Protein AF-X1BXW1-F1 (afdb_monomer_lite)

Structure (mmCIF, N/CA/C/O backbone):
data_AF-X1BXW1-F1
#
_entry.id   AF-X1BXW1-F1
#
loop_
_atom_site.group_PDB
_atom_site.id
_atom_site.type_symbol
_atom_site.label_atom_id
_atom_site.label_alt_id
_atom_site.label_comp_id
_atom_site.label_asym_id
_atom_site.label_entity_id
_atom_site.label_seq_id
_atom_site.pdbx_PDB_ins_code
_atom_site.Cartn_x
_atom_site.Cartn_y
_atom_site.Cartn_z
_atom_site.occupancy
_atom_site.B_iso_or_equiv
_atom_site.auth_seq_id
_atom_site.auth_comp_id
_atom_site.auth_asym_id
_atom_site.auth_atom_id
_atom_site.pdbx_PDB_model_num
ATOM 1 N N . MET A 1 1 ? -6.906 -4.052 16.211 1.00 79.88 1 MET A N 1
ATOM 2 C CA . MET A 1 1 ? -6.576 -4.108 14.775 1.00 79.88 1 MET A CA 1
ATOM 3 C C . MET A 1 1 ? -7.747 -3.639 13.937 1.00 79.88 1 MET A C 1
ATOM 5 O O . MET A 1 1 ? -8.841 -4.182 14.057 1.00 79.88 1 MET A O 1
ATOM 9 N N . LYS A 1 2 ? -7.513 -2.608 13.125 1.00 90.12 2 LYS A N 1
ATOM 10 C CA . LYS A 1 2 ? -8.464 -2.051 12.156 1.00 90.12 2 LYS A CA 1
ATOM 11 C C . LYS A 1 2 ? -8.065 -2.499 10.751 1.00 90.12 2 LYS A C 1
ATOM 13 O O . LYS A 1 2 ? -6.896 -2.784 10.511 1.00 90.12 2 LYS A O 1
ATOM 18 N N . LYS A 1 3 ? -9.011 -2.503 9.813 1.00 93.88 3 LYS A N 1
ATOM 19 C CA . LYS A 1 3 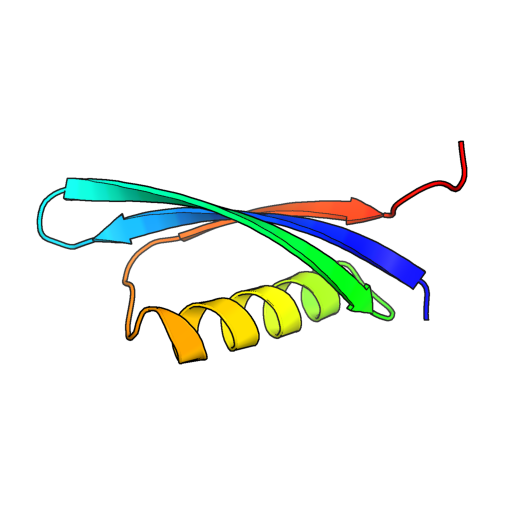? -8.714 -2.724 8.393 1.00 93.88 3 LYS A CA 1
ATOM 20 C C . LYS A 1 3 ? -8.402 -1.405 7.704 1.00 93.88 3 LYS A C 1
ATOM 22 O O . LYS A 1 3 ? -9.116 -0.425 7.900 1.00 93.88 3 LYS A O 1
ATOM 27 N N . TYR A 1 4 ? -7.374 -1.411 6.870 1.00 95.69 4 TYR A N 1
ATOM 28 C CA . TYR A 1 4 ? -6.995 -0.295 6.016 1.00 95.69 4 TYR A CA 1
ATOM 29 C C . TYR A 1 4 ? -6.900 -0.756 4.568 1.00 95.69 4 TYR A C 1
ATOM 31 O O . TYR A 1 4 ? -6.282 -1.781 4.280 1.00 95.69 4 TYR A O 1
ATOM 39 N N . ALA A 1 5 ? -7.474 0.024 3.658 1.00 94.25 5 ALA A N 1
ATOM 40 C CA . ALA A 1 5 ? -7.212 -0.078 2.233 1.00 94.25 5 ALA A CA 1
ATOM 41 C C . ALA A 1 5 ? -6.050 0.856 1.898 1.00 94.25 5 ALA A C 1
ATOM 43 O O . ALA A 1 5 ? -6.119 2.054 2.166 1.00 94.25 5 ALA A O 1
ATOM 44 N N . VAL A 1 6 ? -4.983 0.312 1.322 1.00 94.75 6 VAL A N 1
ATOM 45 C CA . VAL A 1 6 ? -3.781 1.061 0.957 1.00 94.75 6 VAL A CA 1
ATOM 46 C C . VAL A 1 6 ? -3.595 0.972 -0.549 1.00 94.75 6 VAL A C 1
ATOM 48 O O . VAL A 1 6 ? -3.458 -0.125 -1.092 1.00 94.75 6 VAL A O 1
ATOM 51 N N . ALA A 1 7 ? -3.578 2.121 -1.220 1.00 93.50 7 ALA A N 1
ATOM 52 C CA . ALA A 1 7 ? -3.197 2.232 -2.621 1.00 93.50 7 ALA A CA 1
ATOM 53 C C . ALA A 1 7 ? -1.758 2.748 -2.712 1.00 93.50 7 ALA A C 1
ATOM 55 O O . ALA A 1 7 ? -1.408 3.747 -2.086 1.00 93.50 7 ALA A O 1
ATOM 56 N N . ILE A 1 8 ? -0.926 2.058 -3.488 1.00 91.38 8 ILE A N 1
ATOM 57 C CA . ILE A 1 8 ? 0.488 2.366 -3.686 1.00 91.38 8 ILE A CA 1
ATOM 58 C C . ILE A 1 8 ? 0.730 2.503 -5.182 1.00 91.38 8 ILE A C 1
ATOM 60 O O . ILE A 1 8 ? 0.559 1.555 -5.951 1.00 91.38 8 ILE A O 1
ATOM 64 N N . TYR A 1 9 ? 1.145 3.698 -5.577 1.00 89.69 9 TYR A N 1
ATOM 65 C CA . TYR A 1 9 ? 1.642 3.995 -6.906 1.00 89.69 9 TYR A CA 1
ATOM 66 C C . TYR A 1 9 ? 3.162 3.838 -6.926 1.00 89.69 9 TYR A C 1
ATOM 68 O O . TYR A 1 9 ? 3.857 4.330 -6.034 1.00 89.69 9 TYR A O 1
ATOM 76 N N . GLN A 1 10 ? 3.671 3.155 -7.945 1.00 86.75 10 GLN A N 1
ATOM 77 C CA . GLN A 1 10 ? 5.084 2.852 -8.132 1.00 86.75 10 GLN A CA 1
ATOM 78 C C . GLN A 1 10 ? 5.490 3.238 -9.550 1.00 86.75 10 GLN A C 1
ATOM 80 O O . GLN A 1 10 ? 4.762 2.946 -10.500 1.00 86.75 10 GLN A O 1
ATOM 85 N N . ARG A 1 11 ? 6.673 3.839 -9.693 1.00 84.75 11 ARG A N 1
ATOM 86 C CA . ARG A 1 11 ? 7.293 4.068 -11.000 1.00 84.75 11 ARG A CA 1
ATOM 87 C C . ARG A 1 11 ? 8.730 3.575 -10.984 1.00 84.75 11 ARG A C 1
ATOM 89 O O . ARG A 1 11 ? 9.521 4.022 -10.161 1.00 84.75 11 ARG A O 1
ATOM 96 N N . ASP A 1 12 ? 9.079 2.657 -11.877 1.00 80.12 12 ASP A N 1
ATOM 97 C CA . ASP A 1 12 ? 10.457 2.173 -11.965 1.00 80.12 12 ASP A CA 1
ATOM 98 C C . ASP A 1 12 ? 11.383 3.151 -12.722 1.00 80.12 12 ASP A C 1
ATOM 100 O O . ASP A 1 12 ? 10.978 4.208 -13.205 1.00 80.12 12 ASP A O 1
ATOM 104 N N . ARG A 1 13 ? 12.675 2.808 -12.817 1.00 79.25 13 ARG A N 1
ATOM 105 C CA . ARG A 1 13 ? 13.670 3.634 -13.531 1.00 79.25 13 ARG A CA 1
ATOM 106 C C . ARG A 1 13 ? 13.466 3.677 -15.050 1.00 79.25 13 ARG A C 1
ATOM 108 O O . ARG A 1 13 ? 14.120 4.479 -15.705 1.00 79.25 13 ARG A O 1
ATOM 115 N N . MET A 1 14 ? 12.634 2.796 -15.595 1.00 83.19 14 MET A N 1
ATOM 116 C CA . MET A 1 14 ? 12.289 2.723 -17.013 1.00 83.19 14 MET A CA 1
ATOM 117 C C . MET A 1 14 ? 10.941 3.404 -17.301 1.00 83.19 14 MET A C 1
ATOM 119 O O . MET A 1 14 ? 10.389 3.190 -18.374 1.00 83.19 14 MET A O 1
ATOM 123 N N . GLU A 1 15 ? 10.428 4.221 -16.368 1.00 80.38 15 GLU A N 1
ATOM 124 C CA . GLU A 1 15 ? 9.123 4.901 -16.446 1.00 80.38 15 GLU A CA 1
ATOM 125 C C . GLU A 1 15 ? 7.919 3.939 -16.473 1.00 80.38 15 GLU A C 1
ATOM 127 O O . GLU A 1 15 ? 6.804 4.362 -16.772 1.00 80.38 15 GLU A O 1
ATOM 132 N N . ASN A 1 16 ? 8.088 2.658 -16.120 1.00 83.12 16 ASN A N 1
ATOM 133 C CA . ASN A 1 16 ? 6.940 1.763 -16.006 1.00 83.12 16 ASN A CA 1
ATOM 134 C C . ASN A 1 16 ? 6.153 2.097 -14.743 1.00 83.12 16 ASN A C 1
ATOM 136 O O . ASN A 1 16 ? 6.698 2.105 -13.634 1.00 83.12 16 ASN A O 1
ATOM 140 N N . GLU A 1 17 ? 4.860 2.331 -14.922 1.00 86.75 17 GLU A N 1
ATOM 141 C CA . GLU A 1 17 ? 3.940 2.674 -13.850 1.00 86.75 17 GLU A CA 1
ATOM 142 C C . GLU A 1 17 ? 3.157 1.444 -13.398 1.00 86.75 17 GLU A C 1
ATOM 144 O O . GLU A 1 17 ? 2.678 0.644 -14.207 1.00 86.75 17 GLU A O 1
ATOM 149 N N . LYS A 1 18 ? 3.000 1.303 -12.083 1.00 86.81 18 LYS A N 1
ATOM 150 C CA . LYS A 1 18 ? 2.174 0.264 -11.478 1.00 86.81 18 LYS A CA 1
ATOM 151 C C . LYS A 1 18 ? 1.371 0.847 -10.327 1.00 86.81 18 LYS A C 1
ATOM 153 O O . LYS A 1 18 ? 1.915 1.516 -9.452 1.00 86.81 18 LYS A O 1
ATOM 158 N N . LEU A 1 19 ? 0.078 0.544 -10.309 1.00 89.00 19 LEU A N 1
ATOM 159 C CA . LEU A 1 19 ? -0.796 0.815 -9.177 1.00 89.00 19 LEU A CA 1
ATOM 160 C C . LEU A 1 19 ? -1.158 -0.510 -8.508 1.00 89.00 19 LEU A C 1
ATOM 162 O O . LEU A 1 19 ? -1.663 -1.424 -9.160 1.00 89.00 19 LEU A O 1
ATOM 166 N N . SER A 1 20 ? -0.908 -0.598 -7.208 1.00 88.88 20 SER A N 1
ATOM 167 C CA . SER A 1 20 ? -1.275 -1.744 -6.379 1.00 88.88 20 SER A CA 1
ATOM 168 C C . SER A 1 20 ? -2.216 -1.280 -5.275 1.00 88.88 20 SER A C 1
ATOM 170 O O . SER A 1 20 ? -1.971 -0.253 -4.650 1.00 88.88 20 SER A O 1
ATOM 172 N N . ALA A 1 21 ? -3.278 -2.037 -5.012 1.00 91.12 21 ALA A N 1
ATOM 173 C CA . ALA A 1 21 ? -4.185 -1.789 -3.898 1.00 91.12 21 ALA A CA 1
ATOM 174 C C . ALA A 1 21 ? -4.277 -3.043 -3.030 1.00 91.12 21 ALA A C 1
ATOM 176 O O . ALA A 1 21 ? -4.401 -4.154 -3.550 1.00 91.12 21 ALA A O 1
ATOM 177 N N . ILE A 1 22 ? -4.194 -2.877 -1.713 1.00 91.69 22 ILE A N 1
ATOM 178 C CA . ILE A 1 22 ? -4.229 -3.992 -0.770 1.00 91.69 22 ILE A CA 1
ATOM 179 C C . ILE A 1 22 ? -4.961 -3.613 0.510 1.00 91.69 22 ILE A C 1
ATOM 181 O O . ILE A 1 22 ? -4.823 -2.502 1.012 1.00 91.69 22 ILE A O 1
ATOM 185 N N . VAL A 1 23 ? -5.721 -4.566 1.049 1.00 93.62 23 VAL A N 1
ATOM 186 C CA . VAL A 1 23 ? -6.329 -4.449 2.375 1.00 93.62 23 VAL A CA 1
ATOM 187 C C . VAL A 1 23 ? -5.433 -5.138 3.400 1.00 93.62 23 VAL A C 1
ATOM 189 O O . VAL A 1 23 ? -4.969 -6.265 3.184 1.00 93.62 23 VAL A O 1
ATOM 192 N N . VAL A 1 24 ? -5.160 -4.455 4.508 1.00 94.38 24 VAL A N 1
ATOM 193 C CA . VAL A 1 24 ? -4.315 -4.946 5.601 1.00 94.38 24 VAL A CA 1
ATOM 194 C C . VAL A 1 24 ? -4.953 -4.647 6.952 1.00 94.38 24 VAL A C 1
ATOM 196 O O . VAL A 1 24 ? -5.667 -3.658 7.096 1.00 94.38 24 VAL A O 1
ATOM 199 N N . ASP A 1 25 ? -4.678 -5.496 7.938 1.00 95.31 25 ASP A N 1
ATOM 200 C CA . ASP A 1 25 ? -4.988 -5.213 9.336 1.00 95.31 25 ASP A CA 1
ATOM 201 C C . ASP A 1 25 ? -3.807 -4.452 9.964 1.00 95.31 25 ASP A C 1
ATOM 203 O O . ASP A 1 25 ? -2.667 -4.905 9.850 1.00 95.31 25 ASP A O 1
ATOM 207 N N . ALA A 1 26 ? -4.071 -3.308 10.599 1.00 95.25 26 ALA A N 1
ATOM 208 C CA . ALA A 1 26 ? -3.073 -2.442 11.237 1.00 95.25 26 ALA A CA 1
ATOM 209 C C . ALA A 1 26 ? -3.697 -1.597 12.369 1.00 95.25 26 ALA A C 1
ATOM 211 O O . ALA A 1 26 ? -4.922 -1.457 12.453 1.00 95.25 26 ALA A O 1
ATOM 212 N N . GLU A 1 27 ? -2.873 -1.036 13.252 1.00 94.19 27 GLU A N 1
ATOM 213 C CA . GLU A 1 27 ? -3.297 -0.106 14.307 1.00 94.19 27 GLU A CA 1
ATOM 214 C C . GLU A 1 27 ? -3.246 1.368 13.851 1.00 94.19 27 GLU A C 1
ATOM 216 O O . GLU A 1 27 ? -4.040 2.176 14.341 1.00 94.19 27 GLU A O 1
ATOM 221 N N . SER A 1 28 ? -2.387 1.713 12.879 1.00 94.06 28 SER A N 1
ATOM 222 C CA . SER A 1 28 ? -2.322 3.039 12.234 1.00 94.06 28 SER A CA 1
ATOM 223 C C . SER A 1 28 ? -2.201 2.965 10.706 1.00 94.06 28 SER A C 1
ATOM 225 O O . SER A 1 28 ? -1.987 1.897 10.127 1.00 94.06 28 SER A O 1
ATOM 227 N N . ASP A 1 29 ? -2.340 4.111 10.040 1.00 91.75 29 ASP A N 1
ATOM 228 C CA . ASP A 1 29 ? -2.116 4.267 8.602 1.00 91.75 29 ASP A CA 1
ATOM 229 C C . ASP A 1 29 ? -0.640 4.092 8.209 1.00 91.75 29 ASP A C 1
ATOM 231 O O . ASP A 1 29 ? -0.364 3.485 7.170 1.00 91.75 29 ASP A O 1
ATOM 235 N N . GLU A 1 30 ? 0.320 4.517 9.039 1.00 92.38 30 GLU A N 1
ATOM 236 C CA . GLU A 1 30 ? 1.742 4.256 8.772 1.00 92.38 30 GLU A CA 1
ATOM 237 C C . GLU A 1 30 ? 2.095 2.771 8.892 1.00 92.38 30 GLU A C 1
ATOM 239 O O . GLU A 1 30 ? 2.868 2.246 8.084 1.00 92.38 30 GLU A O 1
ATOM 244 N N . GLU A 1 31 ? 1.512 2.068 9.868 1.00 94.88 31 GLU A N 1
ATOM 245 C CA . GLU A 1 31 ? 1.671 0.618 9.986 1.00 94.88 31 GLU A CA 1
ATOM 246 C C . GLU A 1 31 ? 1.023 -0.099 8.792 1.00 94.88 31 GLU A C 1
ATOM 248 O O . GLU A 1 31 ? 1.641 -0.983 8.191 1.00 94.88 31 GLU A O 1
ATOM 253 N N . ALA A 1 32 ? -0.178 0.325 8.382 1.00 95.00 32 ALA A N 1
ATOM 254 C CA . ALA A 1 32 ? -0.844 -0.207 7.198 1.00 95.00 32 ALA A CA 1
ATOM 255 C C . ALA A 1 32 ? 0.027 -0.050 5.943 1.00 95.00 32 ALA A C 1
ATOM 257 O O . ALA A 1 32 ? 0.200 -1.000 5.173 1.00 95.00 32 ALA A O 1
ATOM 258 N N . PHE A 1 33 ? 0.627 1.128 5.763 1.00 92.38 33 PHE A N 1
ATOM 259 C CA . PHE A 1 33 ? 1.567 1.395 4.683 1.00 92.38 33 PHE A CA 1
ATOM 260 C C . PHE A 1 33 ? 2.801 0.483 4.748 1.00 92.38 33 PHE A C 1
ATOM 262 O O . PHE A 1 33 ? 3.149 -0.143 3.743 1.00 92.38 33 PHE A O 1
ATOM 269 N N . ALA A 1 34 ? 3.435 0.342 5.915 1.00 92.31 34 ALA A N 1
ATOM 270 C CA . ALA A 1 34 ? 4.611 -0.511 6.084 1.00 92.31 34 ALA A CA 1
ATOM 271 C C . ALA A 1 34 ? 4.315 -1.985 5.747 1.00 92.31 34 ALA A C 1
ATOM 273 O O . ALA A 1 34 ? 5.087 -2.630 5.028 1.00 92.31 34 ALA A O 1
ATOM 274 N N . ILE A 1 35 ? 3.169 -2.508 6.198 1.00 94.38 35 ILE A N 1
ATOM 275 C CA . ILE A 1 35 ? 2.715 -3.869 5.881 1.00 94.38 35 ILE A CA 1
ATOM 276 C C . ILE A 1 35 ? 2.436 -4.008 4.378 1.00 94.38 35 ILE A C 1
ATOM 278 O O . ILE A 1 35 ? 2.870 -4.983 3.756 1.00 94.38 35 ILE A O 1
ATOM 282 N N . ALA A 1 36 ? 1.726 -3.046 3.780 1.00 92.31 36 ALA A N 1
ATOM 283 C CA . ALA A 1 36 ? 1.384 -3.049 2.360 1.00 92.31 36 ALA A CA 1
ATOM 284 C C . ALA A 1 36 ? 2.637 -3.037 1.469 1.00 92.31 36 ALA A C 1
ATOM 286 O O . ALA A 1 36 ? 2.771 -3.878 0.578 1.00 92.31 36 ALA A O 1
ATOM 287 N N . VAL A 1 37 ? 3.599 -2.158 1.758 1.00 88.88 37 VAL A N 1
ATOM 288 C CA . VAL A 1 37 ? 4.888 -2.105 1.055 1.00 88.88 37 VAL A CA 1
ATOM 289 C C . VAL A 1 37 ? 5.673 -3.397 1.232 1.00 88.88 37 VAL A C 1
ATOM 291 O O . VAL A 1 37 ? 6.194 -3.925 0.252 1.00 88.88 37 VAL A O 1
ATOM 294 N N . GLY A 1 38 ? 5.726 -3.948 2.448 1.00 88.44 38 GLY A N 1
ATOM 295 C CA . GLY A 1 38 ? 6.398 -5.221 2.705 1.00 88.44 38 GLY A CA 1
ATOM 296 C C . GLY A 1 38 ? 5.840 -6.363 1.850 1.00 88.44 38 GLY A C 1
ATOM 297 O 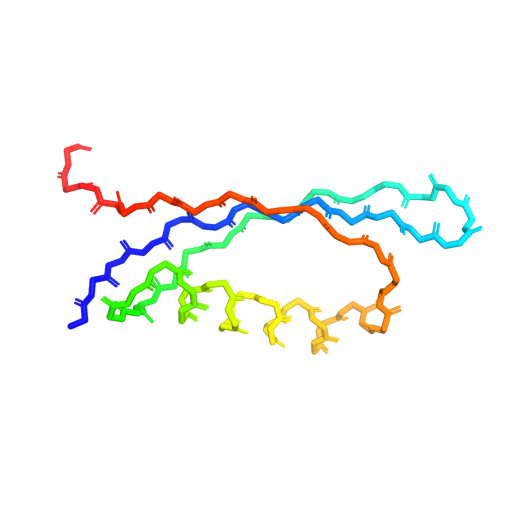O . GLY A 1 38 ? 6.604 -7.153 1.289 1.00 88.44 38 GLY A O 1
ATOM 298 N N . LYS A 1 39 ? 4.511 -6.420 1.684 1.00 88.31 39 LYS A N 1
ATOM 299 C CA . LYS A 1 39 ? 3.844 -7.402 0.813 1.00 88.31 39 LYS A CA 1
ATOM 300 C C . LYS A 1 39 ? 4.174 -7.185 -0.668 1.00 88.31 39 LYS A C 1
ATOM 302 O O . LYS A 1 39 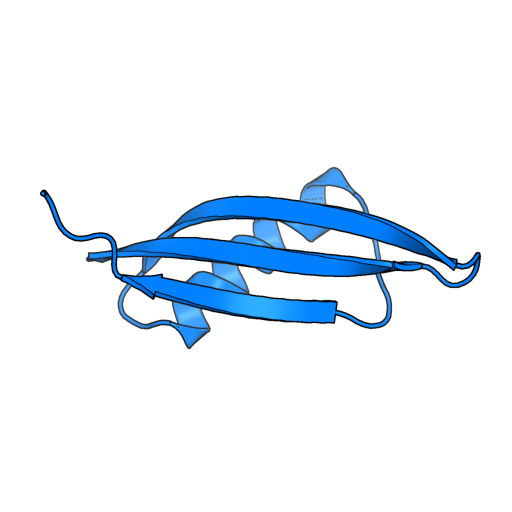? 4.458 -8.161 -1.360 1.00 88.31 39 LYS A O 1
ATOM 307 N N . ILE A 1 40 ? 4.189 -5.937 -1.138 1.00 83.31 40 ILE A N 1
ATOM 308 C CA . ILE A 1 40 ? 4.484 -5.602 -2.541 1.00 83.31 40 ILE A CA 1
ATOM 309 C C . ILE A 1 40 ? 5.951 -5.879 -2.888 1.00 83.31 40 ILE A C 1
ATOM 311 O O . ILE A 1 40 ? 6.227 -6.563 -3.869 1.00 83.31 40 ILE A O 1
ATOM 315 N N . ILE A 1 41 ? 6.903 -5.428 -2.063 1.00 80.19 41 ILE A N 1
ATOM 316 C CA . ILE A 1 41 ? 8.342 -5.646 -2.299 1.00 80.19 41 ILE A CA 1
ATOM 317 C C . ILE A 1 41 ? 8.668 -7.140 -2.373 1.00 80.19 41 ILE A C 1
ATOM 319 O O . ILE A 1 41 ? 9.482 -7.557 -3.198 1.00 80.19 41 ILE A O 1
ATOM 323 N N . LYS A 1 42 ? 8.022 -7.963 -1.537 1.00 78.19 42 LYS A N 1
ATOM 324 C CA . LYS A 1 42 ? 8.218 -9.417 -1.552 1.00 78.19 42 LYS A CA 1
ATOM 325 C C . LYS A 1 42 ? 7.802 -10.054 -2.884 1.00 78.19 42 LYS A C 1
ATOM 327 O O . LYS A 1 42 ? 8.403 -11.050 -3.273 1.00 78.19 42 LYS A O 1
ATOM 332 N N . HIS A 1 43 ? 6.784 -9.512 -3.550 1.00 74.31 43 HIS A N 1
ATOM 333 C CA . HIS A 1 43 ? 6.268 -10.048 -4.810 1.00 74.31 43 HIS A CA 1
ATOM 334 C C . HIS A 1 43 ? 6.995 -9.472 -6.031 1.00 74.31 43 HIS A C 1
ATOM 336 O O . HIS A 1 43 ? 7.315 -10.199 -6.966 1.00 74.31 43 HIS A O 1
ATOM 342 N N . ASP A 1 44 ? 7.274 -8.170 -6.010 1.00 70.12 44 ASP A N 1
ATOM 343 C CA . ASP A 1 44 ? 7.633 -7.417 -7.209 1.00 70.12 44 ASP A CA 1
ATOM 344 C C . ASP A 1 44 ? 9.109 -6.960 -7.241 1.00 70.12 44 ASP A C 1
ATOM 346 O O . ASP A 1 44 ? 9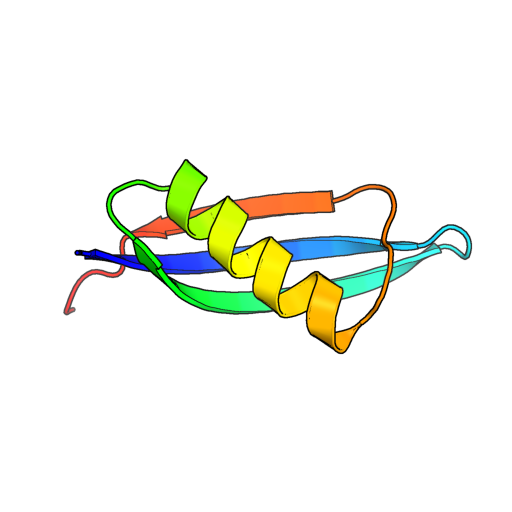.587 -6.466 -8.260 1.00 70.12 44 ASP A O 1
ATOM 350 N N . GLY A 1 45 ? 9.858 -7.126 -6.144 1.00 70.06 45 GLY A N 1
ATOM 351 C CA . GLY A 1 45 ? 11.263 -6.722 -6.045 1.00 70.06 45 GLY A CA 1
ATOM 352 C C . GLY A 1 45 ? 11.472 -5.285 -5.548 1.00 70.06 45 GLY A C 1
ATOM 353 O O . GLY A 1 45 ? 10.641 -4.713 -4.844 1.00 70.06 45 GLY A O 1
ATOM 354 N N . LYS A 1 46 ? 12.647 -4.704 -5.836 1.00 67.38 46 LYS A N 1
ATOM 355 C CA . LYS A 1 46 ? 13.033 -3.365 -5.352 1.00 67.38 46 LYS A CA 1
ATOM 356 C C . LYS A 1 46 ? 12.481 -2.270 -6.270 1.00 67.38 46 LYS A C 1
ATOM 358 O O . LYS A 1 46 ? 12.866 -2.208 -7.433 1.00 67.38 46 LYS A O 1
ATOM 363 N N . PHE A 1 47 ? 11.692 -1.353 -5.713 1.00 66.00 47 PHE A N 1
ATOM 364 C CA . PHE A 1 47 ? 11.219 -0.144 -6.399 1.00 66.00 47 PHE A CA 1
ATOM 365 C C . PHE A 1 47 ? 11.898 1.098 -5.832 1.00 66.00 47 PHE A C 1
ATOM 367 O O . PHE A 1 47 ? 12.159 1.182 -4.633 1.00 66.00 47 PHE A O 1
ATOM 374 N N . ASN A 1 48 ? 12.166 2.065 -6.705 1.00 60.62 48 ASN A N 1
ATOM 375 C CA . ASN A 1 48 ? 12.504 3.432 -6.318 1.00 60.62 48 ASN A CA 1
ATOM 376 C C . ASN A 1 48 ? 11.253 4.280 -6.583 1.00 60.62 48 ASN A C 1
ATOM 378 O O . ASN A 1 48 ? 10.561 3.987 -7.543 1.00 60.62 48 ASN A O 1
ATOM 382 N N . ASN A 1 49 ? 10.978 5.305 -5.773 1.00 71.00 49 ASN A N 1
ATOM 383 C CA . ASN A 1 49 ? 9.845 6.235 -5.925 1.00 71.00 49 ASN A CA 1
ATOM 384 C C . ASN A 1 49 ? 8.446 5.597 -5.809 1.00 71.00 49 ASN A C 1
ATOM 386 O O . ASN A 1 49 ? 7.926 4.978 -6.737 1.00 71.00 49 ASN A O 1
ATOM 390 N N . PHE A 1 50 ? 7.800 5.821 -4.665 1.00 77.31 50 PHE A N 1
ATOM 391 C CA . PHE A 1 50 ? 6.399 5.473 -4.449 1.00 77.31 50 PHE A CA 1
ATOM 392 C C . PHE A 1 50 ? 5.619 6.665 -3.894 1.00 77.31 50 PHE A C 1
ATOM 394 O O . PHE A 1 50 ? 6.168 7.555 -3.246 1.00 77.31 50 PHE A O 1
ATOM 401 N N . SER A 1 51 ? 4.316 6.664 -4.138 1.00 85.88 51 SER A N 1
ATOM 402 C CA . SER A 1 51 ? 3.343 7.504 -3.438 1.00 85.88 51 SER A CA 1
ATOM 403 C C . SER A 1 51 ? 2.226 6.603 -2.945 1.00 85.88 51 SER A C 1
ATOM 405 O O . SER A 1 51 ? 1.896 5.618 -3.606 1.00 85.88 51 SER A O 1
ATOM 407 N N . TYR A 1 52 ? 1.670 6.902 -1.776 1.00 90.06 52 TYR A N 1
ATOM 408 C CA . TYR A 1 52 ? 0.618 6.079 -1.200 1.00 90.06 52 TYR A CA 1
ATOM 409 C C . TYR A 1 52 ? -0.505 6.927 -0.629 1.00 90.06 52 TYR A C 1
ATOM 411 O O . TYR A 1 52 ? -0.337 8.103 -0.311 1.00 90.06 52 TYR A O 1
ATOM 419 N N . THR A 1 53 ? -1.651 6.284 -0.488 1.00 92.12 53 THR A N 1
ATOM 420 C CA . THR A 1 53 ? -2.764 6.774 0.307 1.00 92.12 53 THR A CA 1
ATOM 421 C C . THR A 1 53 ? -3.393 5.578 1.010 1.00 92.12 53 THR A C 1
ATOM 423 O O . THR A 1 53 ? -3.426 4.469 0.467 1.00 92.12 53 THR A O 1
ATOM 426 N N . ALA A 1 54 ? -3.794 5.782 2.258 1.00 91.56 54 ALA A N 1
ATOM 427 C CA . ALA A 1 54 ? -4.385 4.7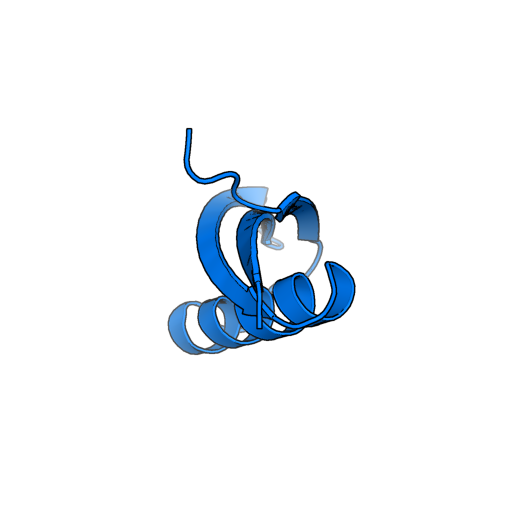59 3.098 1.00 91.56 54 ALA A CA 1
ATOM 428 C C . ALA A 1 54 ? -5.693 5.292 3.674 1.00 91.56 54 ALA A C 1
ATOM 430 O O . ALA A 1 54 ? -5.759 6.425 4.149 1.00 91.56 54 ALA A O 1
ATOM 431 N N . TRP A 1 55 ? -6.725 4.458 3.648 1.00 92.81 55 TRP A N 1
ATOM 432 C CA . TRP A 1 55 ? -8.025 4.763 4.226 1.00 92.81 55 T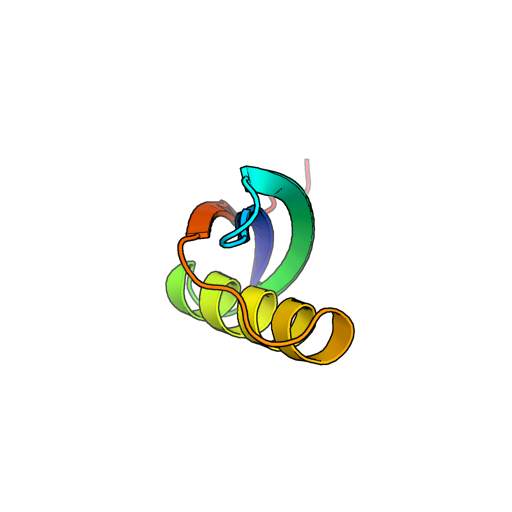RP A CA 1
ATOM 433 C C . TRP A 1 55 ? -8.406 3.659 5.192 1.00 92.81 55 TRP A C 1
ATOM 435 O O . TRP A 1 55 ? -8.305 2.476 4.858 1.00 92.81 55 TRP A O 1
ATOM 445 N N . GLN A 1 56 ? -8.858 4.035 6.385 1.00 92.62 56 GLN A N 1
ATOM 446 C CA . GLN A 1 56 ? -9.468 3.075 7.292 1.00 92.62 56 GLN A CA 1
ATOM 447 C C . GLN A 1 56 ? -10.761 2.564 6.643 1.00 92.62 56 GLN A C 1
ATOM 449 O O . GLN A 1 56 ? -11.622 3.359 6.270 1.00 92.62 56 GLN A O 1
ATOM 454 N N . CYS A 1 57 ? -10.896 1.249 6.498 1.00 89.25 57 CYS A N 1
ATOM 455 C CA . CYS A 1 57 ? -12.120 0.640 6.000 1.00 89.25 57 CYS A CA 1
ATOM 456 C C . CYS A 1 57 ? -13.230 0.835 7.039 1.00 89.25 57 CYS A C 1
ATOM 458 O O . CYS A 1 57 ? -13.058 0.476 8.208 1.00 89.25 57 CYS A O 1
ATOM 460 N N . THR A 1 58 ? -14.361 1.386 6.614 1.00 83.44 58 THR A N 1
ATOM 461 C CA . THR A 1 58 ? -15.613 1.370 7.373 1.00 83.44 58 THR A CA 1
ATOM 462 C C . THR A 1 58 ? -16.432 0.153 6.948 1.00 83.44 58 THR A C 1
ATOM 464 O O . THR A 1 58 ? -16.286 -0.332 5.829 1.00 83.44 58 THR A O 1
ATOM 467 N N . GLU A 1 59 ? -17.249 -0.390 7.849 1.00 65.31 59 GLU A N 1
ATOM 468 C CA . GLU A 1 59 ? -18.085 -1.576 7.585 1.00 65.31 59 GLU A CA 1
ATOM 469 C C . GLU A 1 59 ? -19.355 -1.268 6.762 1.00 65.31 59 GLU A C 1
ATOM 471 O O . GLU A 1 59 ? -20.285 -2.071 6.766 1.00 65.31 59 GLU A O 1
ATOM 476 N N . GLU A 1 60 ? -19.414 -0.118 6.083 1.00 55.25 60 GLU A N 1
ATOM 477 C CA . GLU A 1 60 ? -20.590 0.316 5.307 1.00 55.25 60 GLU A CA 1
ATOM 478 C C . GLU A 1 60 ? -20.635 -0.277 3.893 1.00 55.25 60 GLU A C 1
ATOM 480 O O . GLU A 1 60 ? -19.587 -0.276 3.203 1.00 55.25 60 GLU A O 1
#

Organism: NCBI:txid412755

pLDDT: mean 85.83, std 9.61, range [55.25, 95.69]

Radius of gyration: 11.91 Å; chains: 1; bounding box: 34×18×32 Å

Sequence (60 aa):
MKKYAVAIYQRDRMENEKLSAIVVDAESDEEAFAIAVGKIIKHDGKFNNFSYTAWQCTEE

Secondary structure (DSSP, 8-state):
-EEEEEEEEEE-TT--EEEEEEEEEESSHHHHHHHHHHHHHHHH---S-EEEEEEEPP--

Foldseek 3Di:
DFKKKKWKWFAAPVRDIDIDIDIDDDPDPVRRVVVVVVVCCVPPNDTDDMDMDMDTDDPD